Protein AF-A0A1A8KQZ9-F1 (afdb_monomer_lite)

Secondary structure (DSSP, 8-state):
---TTHHHHHHHHHHHHHHHHH--SS---SPPPEEEEEESSSEEEEESS-EEE---SSSEEEEE-TT-----TTS-EEEEEEEEE-SSEEEEEESS--TT-EEEEEE--B---SSSS--EEE--------PPPPP---PPPP---

Radius of gyration: 19.37 Å; chains: 1; bounding box: 31×58×56 Å

Structure (mmCIF, N/CA/C/O backbone):
data_AF-A0A1A8KQZ9-F1
#
_entry.id   AF-A0A1A8KQZ9-F1
#
loop_
_atom_site.group_PDB
_atom_site.id
_atom_site.type_symbol
_atom_site.label_atom_id
_atom_site.label_alt_id
_atom_site.label_comp_id
_atom_site.label_asym_id
_atom_site.label_entity_id
_atom_site.label_seq_id
_atom_site.pdbx_PDB_ins_code
_atom_site.Cartn_x
_atom_site.Cartn_y
_atom_site.Cartn_z
_atom_site.occupancy
_atom_site.B_iso_or_equiv
_atom_site.auth_seq_id
_atom_site.auth_comp_id
_atom_site.auth_asym_id
_atom_site.auth_atom_id
_atom_site.pdbx_PDB_model_num
ATOM 1 N N . ILE A 1 1 ? 13.231 -23.653 14.986 1.00 51.03 1 ILE A N 1
ATOM 2 C CA . ILE A 1 1 ? 13.164 -22.212 14.635 1.00 51.03 1 ILE A CA 1
ATOM 3 C C . ILE A 1 1 ? 12.020 -21.588 15.429 1.00 51.03 1 ILE A C 1
ATOM 5 O O . ILE A 1 1 ? 10.9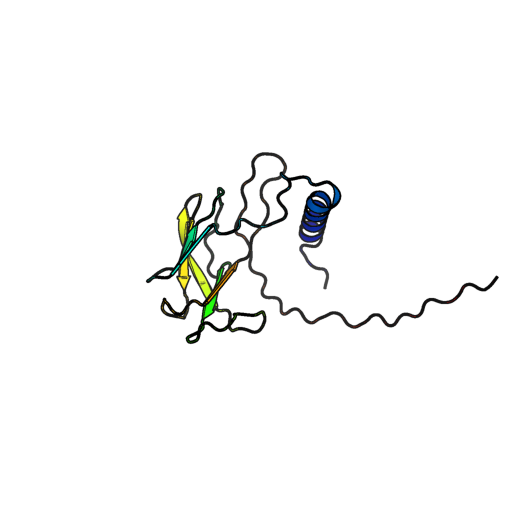02 -22.082 15.349 1.00 51.03 1 ILE A O 1
ATOM 9 N N . HIS A 1 2 ? 12.290 -20.590 16.272 1.00 50.38 2 HIS A N 1
ATOM 10 C CA . HIS A 1 2 ? 11.239 -19.802 16.921 1.00 50.38 2 HIS A CA 1
ATOM 11 C C . HIS A 1 2 ? 10.960 -18.573 16.051 1.00 50.38 2 HIS A C 1
ATOM 13 O O . HIS A 1 2 ? 11.913 -17.847 15.772 1.00 50.38 2 HIS A O 1
ATOM 19 N N . PRO A 1 3 ? 9.706 -18.325 15.629 1.00 64.12 3 PRO A N 1
ATOM 20 C CA . PRO A 1 3 ? 9.372 -17.093 14.928 1.00 64.12 3 PRO A CA 1
ATOM 21 C C . PRO A 1 3 ? 9.782 -15.893 15.780 1.00 64.12 3 PRO A C 1
ATOM 23 O O . PRO A 1 3 ? 9.440 -15.827 16.964 1.00 64.12 3 PRO A O 1
ATOM 26 N N . ARG A 1 4 ? 10.546 -14.975 15.189 1.00 67.88 4 ARG A N 1
ATOM 27 C CA . ARG A 1 4 ? 11.054 -13.769 15.856 1.00 67.88 4 ARG A CA 1
ATOM 28 C C . ARG A 1 4 ? 9.914 -12.887 16.376 1.00 67.88 4 ARG A C 1
ATOM 30 O O . ARG A 1 4 ? 10.049 -12.259 17.419 1.00 67.88 4 ARG A O 1
ATOM 37 N N . ASP A 1 5 ? 8.766 -12.966 15.707 1.00 71.19 5 ASP A N 1
ATOM 38 C CA . ASP A 1 5 ? 7.642 -12.042 15.854 1.00 71.19 5 ASP A CA 1
ATOM 39 C C . ASP A 1 5 ? 6.418 -12.687 16.533 1.00 71.19 5 ASP A C 1
ATOM 41 O O . ASP A 1 5 ? 5.280 -12.286 16.302 1.00 71.19 5 ASP A O 1
ATOM 45 N N . LYS A 1 6 ? 6.622 -13.707 17.389 1.00 80.06 6 LYS A N 1
ATOM 46 C CA . LYS A 1 6 ? 5.521 -14.384 18.117 1.00 80.06 6 LYS A CA 1
ATOM 47 C C . LYS A 1 6 ? 4.616 -13.408 18.875 1.00 80.06 6 LYS A C 1
ATOM 49 O O . LYS A 1 6 ? 3.412 -13.631 18.924 1.00 80.06 6 LYS A O 1
ATOM 54 N N . GLN A 1 7 ? 5.197 -12.366 19.473 1.00 82.12 7 GLN A N 1
ATOM 55 C CA . GLN A 1 7 ? 4.444 -11.356 20.221 1.00 82.12 7 GLN A CA 1
ATOM 56 C C . GLN A 1 7 ? 3.581 -10.501 19.290 1.00 82.12 7 GLN A C 1
ATOM 58 O O . GLN A 1 7 ? 2.395 -10.335 19.554 1.00 82.12 7 GLN A O 1
ATOM 63 N N . ASP A 1 8 ? 4.136 -10.052 18.162 1.00 76.44 8 ASP A N 1
ATOM 64 C CA . ASP A 1 8 ? 3.412 -9.244 17.173 1.00 76.44 8 ASP A CA 1
ATOM 65 C C . ASP A 1 8 ? 2.244 -10.044 16.560 1.00 76.44 8 ASP A C 1
ATOM 67 O O . ASP A 1 8 ? 1.133 -9.530 16.421 1.00 76.44 8 ASP A O 1
ATOM 71 N N . VAL A 1 9 ? 2.452 -11.337 16.273 1.00 82.44 9 VAL A N 1
ATOM 72 C CA . VAL A 1 9 ? 1.385 -12.235 15.796 1.00 82.44 9 VAL A CA 1
ATOM 73 C C . VAL A 1 9 ? 0.313 -12.448 16.867 1.00 82.44 9 VAL A C 1
ATOM 75 O O . VAL A 1 9 ? -0.874 -12.311 16.575 1.00 82.44 9 VAL A O 1
ATOM 78 N N . ALA A 1 10 ? 0.704 -12.762 18.106 1.00 86.56 10 ALA A N 1
ATOM 79 C CA . ALA A 1 10 ? -0.241 -12.991 19.200 1.00 86.56 10 ALA A CA 1
ATOM 80 C C . ALA A 1 10 ? -1.082 -11.742 19.501 1.00 86.56 10 ALA A C 1
ATOM 82 O O . ALA A 1 10 ? -2.296 -11.845 19.676 1.00 86.56 10 ALA A O 1
ATOM 83 N N . HIS A 1 11 ? -0.454 -10.565 19.498 1.00 85.06 11 HIS A N 1
ATOM 84 C CA . HIS A 1 11 ? -1.130 -9.290 19.695 1.00 85.06 11 HIS A CA 1
ATOM 85 C C . HIS A 1 11 ? -2.182 -9.045 18.607 1.00 85.06 11 HIS A C 1
ATOM 87 O O . HIS A 1 11 ? -3.349 -8.822 18.918 1.00 85.06 11 HIS A O 1
ATOM 93 N N . ARG A 1 12 ? -1.819 -9.191 17.327 1.00 83.12 12 ARG A N 1
ATOM 94 C CA . ARG A 1 12 ? -2.762 -9.001 16.212 1.00 83.12 12 ARG A CA 1
ATOM 95 C C . ARG A 1 12 ? -3.916 -10.004 16.231 1.00 83.12 12 ARG A C 1
ATOM 97 O O . ARG A 1 12 ? -5.052 -9.631 15.944 1.00 83.12 12 ARG A O 1
ATOM 104 N N . LEU A 1 13 ? 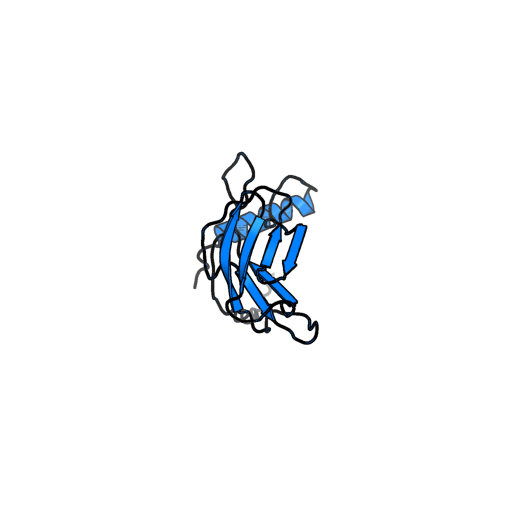-3.650 -11.253 16.614 1.00 87.50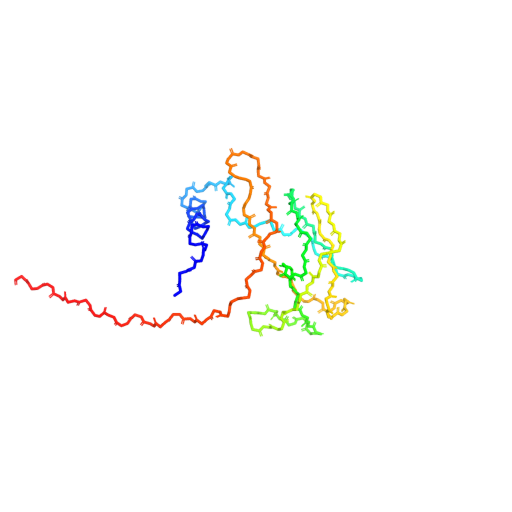 13 LEU A N 1
ATOM 105 C CA . LEU A 1 13 ? -4.694 -12.265 16.794 1.00 87.50 13 LEU A CA 1
ATOM 106 C C . LEU A 1 13 ? -5.658 -11.894 17.927 1.00 87.50 13 LEU A C 1
ATOM 108 O O . LEU A 1 13 ? -6.868 -12.018 17.753 1.00 87.50 13 LEU A O 1
ATOM 112 N N . MET A 1 14 ? -5.147 -11.400 19.057 1.00 90.38 14 MET A N 1
ATOM 113 C CA . MET A 1 14 ? -5.975 -10.917 20.166 1.00 90.38 14 MET A CA 1
ATOM 114 C C . MET A 1 14 ? -6.863 -9.743 19.734 1.00 90.38 14 MET A C 1
ATOM 116 O O . MET A 1 14 ? -8.058 -9.739 20.028 1.00 90.38 14 MET A O 1
ATOM 120 N N . LEU A 1 15 ? -6.296 -8.755 19.037 1.00 87.75 15 LEU A N 1
ATOM 121 C CA . LEU A 1 15 ? -7.035 -7.588 18.558 1.00 87.75 15 LEU A CA 1
ATOM 122 C C . LEU A 1 15 ? -8.148 -7.982 17.574 1.00 87.75 15 LEU A C 1
ATOM 124 O O . LEU A 1 15 ? -9.288 -7.547 17.733 1.00 87.75 15 LEU A O 1
ATOM 128 N N . GLY A 1 16 ? -7.856 -8.875 16.623 1.00 86.88 16 GLY A N 1
ATOM 129 C CA . GLY A 1 16 ? -8.865 -9.413 15.706 1.00 86.88 16 GLY A CA 1
ATOM 130 C C . GLY A 1 16 ? -9.953 -10.216 16.425 1.00 86.88 16 GLY A C 1
ATOM 131 O O . GLY A 1 16 ? -11.137 -10.054 16.133 1.00 86.88 16 GLY A O 1
ATOM 132 N N . ALA A 1 17 ? -9.582 -11.028 17.420 1.00 89.94 17 ALA A N 1
ATOM 133 C CA . ALA A 1 17 ? -10.546 -11.773 18.226 1.00 89.94 17 ALA A CA 1
ATOM 134 C C . ALA A 1 17 ? -11.504 -10.842 18.985 1.00 89.94 17 ALA A C 1
ATOM 136 O O . ALA A 1 17 ? -12.698 -11.124 19.043 1.00 89.94 17 ALA A O 1
ATOM 137 N N . ARG A 1 18 ? -11.015 -9.713 19.516 1.00 89.62 18 ARG A N 1
ATOM 138 C CA . ARG A 1 18 ? -11.860 -8.703 20.175 1.00 89.62 18 ARG A CA 1
ATOM 139 C C . ARG A 1 18 ? -12.833 -8.038 19.210 1.00 89.62 18 ARG A C 1
ATOM 141 O O . ARG A 1 18 ? -14.015 -7.934 19.531 1.00 89.62 18 ARG A O 1
ATOM 148 N N . ALA A 1 19 ? -12.360 -7.651 18.026 1.00 88.06 19 ALA A N 1
ATOM 149 C CA . ALA A 1 19 ? -13.213 -7.062 16.997 1.00 88.06 19 ALA A CA 1
ATOM 150 C C . ALA A 1 19 ? -14.359 -8.008 16.592 1.00 88.06 19 ALA A C 1
ATOM 152 O O . ALA A 1 19 ? -15.496 -7.571 16.431 1.00 88.06 19 ALA A O 1
ATOM 153 N N . VAL A 1 20 ? -14.087 -9.317 16.496 1.00 88.50 20 VAL A N 1
ATOM 154 C CA . VAL A 1 20 ? -15.095 -10.331 16.138 1.00 88.50 20 VAL A CA 1
ATOM 155 C C . VAL A 1 20 ? -16.025 -10.673 17.305 1.00 88.50 20 VAL A C 1
ATOM 157 O O . VAL A 1 20 ? -17.240 -10.671 17.134 1.00 88.50 20 VAL A O 1
ATOM 160 N N . ALA A 1 21 ? -15.481 -10.987 18.483 1.00 93.12 21 ALA A N 1
ATOM 161 C CA . ALA A 1 21 ? -16.264 -11.499 19.609 1.00 93.12 21 ALA A CA 1
ATOM 162 C C . ALA A 1 21 ? -17.077 -10.410 20.320 1.00 93.12 21 ALA A C 1
ATOM 164 O O . ALA A 1 21 ? -18.173 -10.684 20.805 1.00 93.12 21 ALA A O 1
ATOM 165 N N . TYR A 1 22 ? -16.545 -9.186 20.381 1.00 90.75 22 TYR A N 1
ATOM 166 C CA . TYR A 1 22 ? -17.144 -8.076 21.127 1.00 90.75 22 TYR A CA 1
ATOM 167 C C . TYR A 1 22 ? -17.620 -6.926 20.234 1.00 90.75 22 TYR A C 1
ATOM 169 O O . TYR A 1 22 ? -18.153 -5.944 20.743 1.00 90.75 22 TYR A O 1
ATOM 177 N N . GLY A 1 23 ? -17.451 -7.025 18.910 1.00 87.38 23 GLY A N 1
ATOM 178 C CA . GLY A 1 23 ? -17.892 -5.988 17.974 1.00 87.38 23 GLY A CA 1
ATOM 179 C C . GLY A 1 23 ? -17.148 -4.659 18.126 1.00 87.38 23 GLY A C 1
ATOM 180 O O . GLY A 1 23 ? -17.665 -3.620 17.711 1.00 87.38 23 GLY A O 1
ATOM 181 N N . GLU A 1 24 ? -15.960 -4.669 18.739 1.00 86.38 24 GLU A N 1
ATOM 182 C CA . GLU A 1 24 ? -15.141 -3.468 18.886 1.00 86.38 24 GLU A CA 1
ATOM 183 C C . GLU A 1 24 ? -14.689 -2.967 17.505 1.00 86.38 24 GLU A C 1
ATOM 185 O O . GLU A 1 24 ? -14.067 -3.707 16.741 1.00 86.38 24 GLU A O 1
ATOM 190 N N . LYS A 1 25 ? -15.005 -1.709 17.174 1.00 79.50 25 LYS A N 1
ATOM 191 C CA . LYS A 1 25 ? -14.729 -1.132 15.846 1.00 79.50 25 LYS A CA 1
ATOM 192 C C . LYS A 1 25 ? -13.406 -0.377 15.755 1.00 79.50 25 LYS A C 1
ATOM 194 O O . LYS A 1 25 ? -12.838 -0.288 14.673 1.00 79.50 25 LYS A O 1
ATOM 199 N N . ASP A 1 26 ? -12.895 0.099 16.886 1.00 74.50 26 ASP A N 1
ATOM 200 C CA . ASP A 1 26 ? -11.713 0.966 16.953 1.00 74.50 26 ASP A CA 1
ATOM 201 C C . ASP A 1 26 ? -10.437 0.194 17.322 1.00 74.50 26 ASP A C 1
ATOM 203 O O . ASP A 1 26 ? -9.504 0.737 17.914 1.00 74.50 26 ASP A O 1
ATOM 207 N N . VAL A 1 27 ? -10.397 -1.101 16.993 1.00 73.31 27 VAL A N 1
ATOM 208 C CA . VAL A 1 27 ? -9.245 -1.966 17.247 1.00 73.31 27 VAL A CA 1
ATOM 209 C C . VAL A 1 27 ? -8.549 -2.265 15.920 1.00 73.31 27 VAL A C 1
ATOM 211 O O . VAL A 1 27 ? -9.012 -3.128 15.174 1.00 73.31 27 VAL A O 1
ATOM 214 N N . PRO A 1 28 ? -7.443 -1.582 15.586 1.00 71.81 28 PRO A N 1
ATOM 215 C CA . PRO A 1 28 ? -6.716 -1.865 14.358 1.00 71.81 28 PRO A CA 1
ATOM 216 C C . PRO A 1 28 ? -6.003 -3.217 14.486 1.00 71.81 28 PRO A C 1
ATOM 218 O O . PRO A 1 28 ? -5.091 -3.381 15.288 1.00 71.81 28 PRO A O 1
ATOM 221 N N . PHE A 1 29 ? -6.437 -4.207 13.708 1.00 76.25 29 PHE A N 1
ATOM 222 C CA . PHE A 1 29 ? -5.759 -5.509 13.571 1.00 76.25 29 PHE A CA 1
ATOM 223 C C . PHE A 1 29 ? -5.394 -5.834 12.113 1.00 76.25 29 PHE A C 1
ATOM 225 O O . PHE A 1 29 ? -4.664 -6.796 11.833 1.00 76.25 29 PHE A O 1
ATOM 232 N N . LEU A 1 30 ? -5.912 -5.024 11.186 1.00 75.88 30 LEU A N 1
ATOM 233 C CA . LEU A 1 30 ? -5.621 -5.051 9.762 1.00 75.88 30 LEU A CA 1
ATOM 234 C C . LEU A 1 30 ? -4.691 -3.896 9.407 1.00 75.88 30 LEU A C 1
ATOM 236 O O . LEU A 1 30 ? -4.689 -2.851 10.054 1.00 75.88 30 LEU A O 1
ATOM 240 N N . GLY A 1 31 ? -3.916 -4.113 8.351 1.00 75.44 31 GLY A N 1
ATOM 241 C CA . GLY A 1 31 ? -2.994 -3.120 7.832 1.00 75.44 31 GLY A CA 1
ATOM 242 C C . GLY A 1 31 ? -3.735 -1.960 7.194 1.00 75.44 31 GLY A C 1
ATOM 243 O O . GLY A 1 31 ? -4.946 -2.058 6.976 1.00 75.44 31 GLY A O 1
ATOM 244 N N . PRO A 1 32 ? -3.016 -0.896 6.806 1.00 81.88 32 PRO A N 1
ATOM 245 C CA . PRO A 1 32 ? -3.637 0.167 6.044 1.00 81.88 32 PRO A CA 1
ATOM 246 C C . PRO A 1 32 ? -4.120 -0.446 4.733 1.00 81.88 32 PRO A C 1
ATOM 248 O O . PRO A 1 32 ? -3.319 -1.031 4.000 1.00 81.88 32 PRO A O 1
ATOM 251 N N . PHE A 1 33 ? -5.423 -0.389 4.472 1.00 85.00 33 PHE A N 1
ATOM 252 C CA . PHE A 1 33 ? -6.004 -0.978 3.272 1.00 85.00 33 PHE A CA 1
ATOM 253 C C . PHE A 1 33 ? -6.007 0.068 2.149 1.00 85.00 33 PHE A C 1
ATOM 255 O O . PHE A 1 33 ? -6.384 1.214 2.404 1.00 85.00 33 PHE A O 1
ATOM 262 N N . PRO A 1 34 ? -5.571 -0.258 0.921 1.00 91.00 34 PRO A N 1
ATOM 263 C CA . PRO A 1 34 ? -5.531 0.725 -0.150 1.00 91.00 34 PRO A CA 1
ATOM 264 C C . PRO A 1 34 ? -6.947 1.085 -0.596 1.00 91.00 34 PRO A C 1
ATOM 266 O O . PRO A 1 34 ? -7.779 0.207 -0.816 1.00 91.00 34 PRO A O 1
ATOM 269 N N . THR A 1 35 ? -7.206 2.371 -0.797 1.00 92.88 35 THR A N 1
ATOM 270 C CA . THR A 1 35 ? -8.454 2.862 -1.395 1.00 92.88 35 THR A CA 1
ATOM 271 C C . THR A 1 35 ? -8.380 2.939 -2.911 1.00 92.88 35 THR A C 1
ATOM 273 O O . THR A 1 35 ? -9.402 2.836 -3.587 1.00 92.88 35 THR A O 1
ATOM 276 N N . GLN A 1 36 ? -7.178 3.118 -3.462 1.00 93.56 36 GLN A N 1
ATOM 277 C CA . GLN A 1 36 ? -6.963 3.207 -4.899 1.00 93.56 36 GLN A CA 1
ATOM 278 C C . GLN A 1 36 ? -5.580 2.683 -5.277 1.00 93.56 36 GLN A C 1
ATOM 280 O O . GLN A 1 36 ? -4.593 2.957 -4.593 1.00 93.56 36 GLN A O 1
ATOM 285 N N . ILE A 1 37 ? -5.520 1.963 -6.398 1.00 91.56 37 ILE A N 1
ATOM 286 C CA . ILE A 1 37 ? -4.277 1.531 -7.036 1.00 91.56 37 ILE A CA 1
ATOM 287 C C . ILE A 1 37 ? -4.356 1.931 -8.510 1.00 91.56 37 ILE A C 1
ATOM 289 O O . ILE A 1 37 ? -5.255 1.485 -9.221 1.00 91.56 37 ILE A O 1
ATOM 293 N N . LEU A 1 38 ? -3.437 2.784 -8.962 1.00 91.25 38 LEU A N 1
ATOM 294 C CA . LEU A 1 38 ? -3.319 3.205 -10.361 1.00 91.25 38 LEU A CA 1
ATOM 295 C C . LEU A 1 38 ? -1.988 2.720 -10.923 1.00 91.25 38 LEU A C 1
ATOM 297 O O . LEU A 1 38 ? -0.950 2.926 -10.300 1.00 91.25 38 LEU A O 1
ATOM 301 N N . SER A 1 39 ? -2.015 2.110 -12.105 1.00 87.56 39 SER A N 1
ATOM 302 C CA . SER A 1 39 ? -0.825 1.591 -12.779 1.00 87.56 39 SER A CA 1
ATOM 303 C C . SER A 1 39 ? -0.665 2.287 -14.132 1.00 87.56 39 SER A C 1
ATOM 305 O O . SER A 1 39 ? -1.426 2.032 -15.061 1.00 87.56 39 SER A O 1
ATOM 307 N N . SER A 1 40 ? 0.303 3.197 -14.208 1.00 84.25 40 SER A N 1
ATOM 308 C CA . SER A 1 40 ? 0.783 3.882 -15.426 1.00 84.25 40 SER A CA 1
ATOM 309 C C . SER A 1 40 ? 2.298 3.669 -15.493 1.00 84.25 40 SER A C 1
ATOM 311 O O . SER A 1 40 ? 2.732 2.633 -15.043 1.00 84.25 40 SER A O 1
ATOM 313 N N . ASP A 1 41 ? 3.152 4.608 -15.894 1.00 86.25 41 ASP A N 1
ATOM 314 C CA . ASP A 1 41 ? 4.618 4.419 -15.795 1.00 86.25 41 ASP A CA 1
ATOM 315 C C . ASP A 1 41 ? 5.114 4.092 -14.368 1.00 86.25 41 ASP A C 1
ATOM 317 O O . ASP A 1 41 ? 6.167 3.481 -14.167 1.00 86.25 41 ASP A O 1
ATOM 321 N N . PHE A 1 42 ? 4.327 4.488 -13.366 1.00 91.81 42 PHE A N 1
ATOM 322 C CA . PHE A 1 42 ? 4.500 4.143 -11.961 1.00 91.81 42 PHE A CA 1
ATOM 323 C C . PHE A 1 42 ? 3.213 3.555 -11.391 1.00 91.81 42 PHE A C 1
ATOM 325 O O . PHE A 1 42 ? 2.116 3.766 -11.922 1.00 91.81 42 PHE A O 1
ATOM 332 N N . ILE A 1 43 ? 3.355 2.868 -10.260 1.00 92.94 43 ILE A N 1
ATOM 333 C CA . ILE A 1 43 ? 2.223 2.378 -9.480 1.00 92.94 43 ILE A CA 1
ATOM 334 C C . ILE A 1 43 ? 1.976 3.360 -8.341 1.00 92.94 43 ILE A C 1
ATOM 336 O O . ILE A 1 43 ? 2.865 3.606 -7.525 1.00 92.94 43 ILE A O 1
ATOM 340 N N . PHE A 1 44 ? 0.770 3.909 -8.281 1.00 94.56 44 PHE A N 1
ATOM 341 C CA . PHE A 1 44 ? 0.327 4.806 -7.222 1.00 94.56 44 PHE A CA 1
ATOM 342 C C . PHE A 1 44 ? -0.659 4.079 -6.327 1.00 94.56 44 PHE A C 1
ATOM 344 O O . PHE A 1 44 ? -1.661 3.550 -6.807 1.00 94.56 44 PHE A O 1
ATOM 351 N N . VAL A 1 45 ? -0.372 4.068 -5.031 1.00 94.50 45 VAL A N 1
ATOM 352 C CA . VAL A 1 45 ? -1.203 3.435 -4.010 1.00 94.50 45 VAL A CA 1
ATOM 353 C C . VAL A 1 45 ? -1.677 4.516 -3.054 1.00 94.50 45 VAL A C 1
ATOM 355 O O . VAL A 1 45 ? -0.846 5.189 -2.447 1.00 94.50 45 VAL A O 1
ATOM 358 N N . SER A 1 46 ? -2.990 4.675 -2.921 1.00 95.06 46 SER A N 1
ATOM 359 C CA . SER A 1 46 ? -3.623 5.642 -2.019 1.00 95.06 46 SER A CA 1
ATOM 360 C C . SER A 1 46 ? -4.286 4.926 -0.848 1.00 95.06 46 SER A C 1
ATOM 362 O O . SER A 1 46 ? -4.816 3.828 -1.010 1.00 95.06 46 SER A O 1
ATOM 364 N N . TYR A 1 47 ? -4.285 5.570 0.314 1.00 90.88 47 TYR A N 1
ATOM 365 C CA . TYR A 1 47 ? -4.860 5.073 1.560 1.00 90.88 47 TYR A CA 1
ATOM 366 C C . TYR A 1 47 ? -5.851 6.099 2.124 1.00 90.88 47 TYR A C 1
ATOM 368 O O . TYR A 1 47 ? -5.699 7.303 1.915 1.00 90.88 47 TYR A O 1
ATOM 376 N N . ASP A 1 48 ? -6.870 5.625 2.838 1.00 85.31 48 ASP A N 1
ATOM 377 C CA . ASP A 1 48 ? -7.845 6.457 3.566 1.00 85.31 48 ASP A CA 1
ATOM 378 C C . ASP A 1 48 ? -7.305 7.020 4.883 1.00 85.31 48 ASP A C 1
ATOM 380 O O . ASP A 1 48 ? -7.903 7.915 5.478 1.00 85.31 48 ASP A O 1
ATOM 384 N N . GLN A 1 49 ? -6.171 6.498 5.335 1.00 82.38 49 GLN A N 1
ATOM 385 C CA . GLN A 1 49 ? -5.573 6.817 6.616 1.00 82.38 49 GLN A CA 1
ATOM 386 C C . GLN A 1 49 ? -4.121 7.271 6.463 1.00 82.38 49 GLN A C 1
ATOM 388 O O . GLN A 1 49 ? -3.446 6.896 5.496 1.00 82.38 49 GLN A O 1
ATOM 393 N N . PRO A 1 50 ? -3.611 8.060 7.423 1.00 85.25 50 PRO A N 1
ATOM 394 C CA . PRO A 1 50 ? -2.213 8.434 7.441 1.00 85.25 50 PRO A CA 1
ATOM 395 C C . PRO A 1 50 ? -1.286 7.213 7.522 1.00 85.25 50 PRO A C 1
ATOM 397 O O . PRO A 1 50 ? -1.420 6.372 8.410 1.00 85.25 50 PRO A O 1
ATOM 400 N N . ILE A 1 51 ? -0.306 7.162 6.627 1.00 86.00 51 ILE A N 1
ATOM 401 C CA . ILE A 1 51 ? 0.747 6.152 6.586 1.00 86.00 51 ILE A CA 1
ATOM 402 C C . ILE A 1 51 ? 2.096 6.765 6.942 1.00 86.00 51 ILE A C 1
ATOM 404 O O . ILE A 1 51 ? 2.376 7.938 6.672 1.00 86.00 51 ILE A O 1
ATOM 408 N N . ILE A 1 52 ? 2.965 5.932 7.505 1.00 85.69 52 ILE A N 1
ATOM 409 C CA . ILE A 1 52 ? 4.391 6.222 7.617 1.00 85.69 52 ILE A CA 1
ATOM 410 C C . ILE A 1 52 ? 5.141 5.183 6.793 1.00 85.69 52 ILE A C 1
ATOM 412 O O . ILE A 1 52 ? 4.902 3.978 6.894 1.00 85.69 52 ILE A O 1
ATOM 416 N N . VAL A 1 53 ? 6.037 5.666 5.944 1.00 85.12 53 VAL A N 1
ATOM 417 C CA . VAL A 1 53 ? 6.749 4.850 4.967 1.00 85.12 53 VAL A CA 1
ATOM 418 C C . VAL A 1 53 ? 8.232 4.994 5.223 1.00 85.12 53 VAL A C 1
ATOM 420 O O . VAL A 1 53 ? 8.739 6.113 5.322 1.00 85.12 53 VAL A O 1
ATOM 423 N N . LEU A 1 54 ? 8.932 3.865 5.288 1.00 83.94 54 LEU A N 1
ATOM 424 C CA . LEU A 1 54 ? 10.380 3.867 5.155 1.00 83.94 54 LEU A CA 1
ATOM 425 C C . LEU A 1 54 ? 10.758 3.460 3.733 1.00 83.94 54 LEU A C 1
ATOM 427 O O . LEU A 1 54 ? 10.224 2.467 3.226 1.00 83.94 54 LEU A O 1
ATOM 431 N N . PRO A 1 55 ? 11.675 4.199 3.085 1.00 85.75 55 PRO A N 1
ATOM 432 C CA . PRO A 1 55 ? 12.132 3.849 1.752 1.00 85.75 55 PRO A CA 1
ATOM 433 C C . PRO A 1 55 ? 12.680 2.420 1.736 1.00 85.75 55 PRO A C 1
ATOM 435 O O . PRO A 1 55 ? 13.537 2.044 2.535 1.00 85.75 55 PRO A O 1
ATOM 438 N N . SER A 1 56 ? 12.160 1.612 0.816 1.00 87.38 56 SER A N 1
ATOM 439 C CA . SER A 1 56 ? 12.509 0.203 0.679 1.00 87.38 56 SER A CA 1
ATOM 440 C C . SER A 1 56 ? 12.325 -0.267 -0.756 1.00 87.38 56 SER A C 1
ATOM 442 O O . SER A 1 56 ? 11.479 0.236 -1.496 1.00 87.38 56 SER A O 1
ATOM 444 N N . LYS A 1 57 ? 13.122 -1.268 -1.133 1.00 89.19 57 LYS A N 1
ATOM 445 C CA . LYS A 1 57 ? 13.036 -1.942 -2.432 1.00 89.19 57 LYS A CA 1
ATOM 446 C C . LYS A 1 57 ? 12.212 -3.231 -2.391 1.00 89.19 57 LYS A C 1
ATOM 448 O O . LYS A 1 57 ? 11.825 -3.709 -3.446 1.00 89.19 57 LYS A O 1
ATOM 453 N N . ASN A 1 58 ? 11.944 -3.766 -1.195 1.00 86.12 58 ASN A N 1
ATOM 454 C CA . ASN A 1 58 ? 11.469 -5.145 -1.010 1.00 86.12 58 ASN A CA 1
ATOM 455 C C . ASN A 1 58 ? 10.182 -5.248 -0.173 1.00 86.12 58 ASN A C 1
ATOM 457 O O . ASN A 1 58 ? 9.778 -6.347 0.186 1.00 86.12 58 ASN A O 1
ATOM 461 N N . ILE A 1 59 ? 9.582 -4.121 0.228 1.00 89.31 59 ILE A N 1
ATOM 462 C CA . ILE A 1 59 ? 8.335 -4.141 1.016 1.00 89.31 59 ILE A CA 1
ATOM 463 C C . ILE A 1 59 ? 7.126 -4.365 0.117 1.00 89.31 59 ILE A C 1
ATOM 465 O O . ILE A 1 59 ? 6.196 -5.042 0.537 1.00 89.31 59 ILE A O 1
ATOM 469 N N . PHE A 1 60 ? 7.144 -3.794 -1.085 1.00 92.38 60 PHE A N 1
ATOM 470 C CA . PHE A 1 60 ? 6.097 -3.978 -2.074 1.00 92.38 60 PHE A CA 1
ATOM 471 C C . PHE A 1 60 ? 6.543 -4.999 -3.107 1.00 92.38 60 PHE A C 1
ATOM 473 O O . PHE A 1 60 ? 7.674 -4.957 -3.595 1.00 92.38 60 PHE A O 1
ATOM 480 N N . GLU A 1 61 ? 5.623 -5.882 -3.464 1.00 92.38 61 GLU A N 1
ATOM 481 C CA . GLU A 1 61 ? 5.790 -6.846 -4.536 1.00 92.38 61 GLU A CA 1
ATOM 482 C C . GLU A 1 61 ? 4.564 -6.809 -5.438 1.00 92.38 61 GLU A C 1
ATOM 484 O O . GLU A 1 61 ? 3.430 -6.632 -4.984 1.00 92.38 61 GLU A O 1
ATOM 489 N N . ILE A 1 62 ? 4.802 -6.997 -6.725 1.00 91.56 62 ILE A N 1
ATOM 490 C CA . ILE A 1 62 ? 3.766 -7.064 -7.743 1.00 91.56 62 ILE A CA 1
ATOM 491 C C . ILE A 1 62 ? 3.795 -8.420 -8.421 1.00 91.56 62 ILE A C 1
ATOM 493 O O . ILE A 1 62 ? 4.831 -9.079 -8.486 1.00 91.56 62 ILE A O 1
ATOM 497 N N . CYS A 1 63 ? 2.646 -8.820 -8.935 1.00 89.56 63 CYS A N 1
ATOM 498 C CA . CYS A 1 63 ? 2.524 -9.975 -9.799 1.00 89.56 63 CYS A CA 1
ATOM 499 C C . CYS A 1 63 ? 2.055 -9.508 -11.172 1.00 89.56 63 CYS A C 1
ATOM 501 O O . CYS A 1 63 ? 1.118 -8.711 -11.287 1.00 89.56 63 CYS A O 1
ATOM 503 N N . CYS A 1 64 ? 2.740 -10.004 -12.196 1.00 85.81 64 CYS A N 1
ATOM 504 C CA . CYS A 1 64 ? 2.505 -9.633 -13.580 1.00 85.81 64 CYS A CA 1
ATOM 505 C C . CYS A 1 64 ? 1.734 -10.708 -14.306 1.00 85.81 64 CYS A C 1
ATOM 507 O O . CYS A 1 64 ? 2.004 -11.898 -14.136 1.00 85.81 64 CYS A O 1
ATOM 509 N N . SER A 1 65 ? 0.754 -10.287 -15.094 1.00 75.62 65 SER A N 1
ATOM 510 C CA . SER A 1 65 ? -0.001 -11.208 -15.922 1.00 75.62 65 SER A CA 1
ATOM 511 C C . SER A 1 65 ? -0.529 -10.507 -17.158 1.00 75.62 65 SER A C 1
ATOM 513 O O . SER A 1 65 ? -1.389 -9.633 -17.070 1.00 75.62 65 SER A O 1
ATOM 515 N N . ASP A 1 66 ? -0.098 -11.014 -18.306 1.00 64.81 66 ASP A N 1
ATOM 516 C CA . ASP A 1 66 ? -0.568 -10.600 -19.628 1.00 64.81 66 ASP A CA 1
ATOM 517 C C . ASP A 1 66 ? -2.056 -10.956 -19.846 1.00 64.81 66 ASP A C 1
ATOM 519 O O . ASP A 1 66 ? -2.712 -10.450 -20.755 1.00 64.81 66 ASP A O 1
ATOM 523 N N . THR A 1 67 ? -2.623 -11.836 -19.008 1.00 59.62 67 THR A N 1
ATOM 524 C CA . THR A 1 67 ? -3.959 -12.417 -19.195 1.00 59.62 67 THR A CA 1
ATOM 525 C C . THR A 1 67 ? -4.849 -12.319 -17.959 1.00 59.62 67 THR A C 1
ATOM 527 O O . THR A 1 67 ? -5.496 -13.305 -17.637 1.00 59.62 67 THR A O 1
ATOM 530 N N . LYS A 1 68 ? -4.898 -11.193 -17.225 1.00 56.88 68 LYS A N 1
ATOM 531 C CA . LYS A 1 68 ? -5.768 -11.023 -16.025 1.00 56.88 68 LYS A CA 1
ATOM 532 C C . LYS A 1 68 ? -5.822 -12.273 -15.114 1.00 56.88 68 LYS A C 1
ATOM 534 O O . LYS A 1 68 ? -6.864 -12.572 -14.525 1.00 56.88 68 LYS A O 1
ATOM 539 N N . ALA A 1 69 ? -4.749 -13.064 -15.055 1.00 62.28 69 ALA A N 1
ATOM 540 C CA . ALA A 1 69 ? -4.774 -14.312 -14.319 1.00 62.28 69 ALA A CA 1
ATOM 541 C C . ALA A 1 69 ? -4.755 -13.955 -12.838 1.00 62.28 69 ALA A C 1
ATOM 543 O O . ALA A 1 69 ? -4.111 -12.988 -12.424 1.00 62.28 69 ALA A O 1
ATOM 544 N N . THR A 1 70 ? -5.485 -14.716 -12.030 1.00 72.88 70 THR A N 1
ATOM 545 C CA . THR A 1 70 ? -5.531 -14.464 -10.595 1.00 72.88 70 THR A CA 1
ATOM 546 C C . THR A 1 70 ? -4.159 -14.757 -9.998 1.00 72.88 70 THR A C 1
ATOM 548 O O . THR A 1 70 ? -3.731 -15.908 -9.934 1.00 72.88 70 THR A O 1
ATOM 551 N N . CYS A 1 71 ? -3.460 -13.707 -9.570 1.00 85.69 71 CYS A N 1
ATOM 552 C CA . CYS A 1 71 ? -2.213 -13.843 -8.835 1.00 85.69 71 CYS A CA 1
ATOM 553 C C . CYS A 1 71 ? -2.475 -14.551 -7.503 1.00 85.69 71 CYS A C 1
ATOM 555 O O . CYS A 1 71 ? -3.274 -14.094 -6.686 1.00 85.69 71 CYS A O 1
ATOM 557 N N . GLY A 1 72 ? -1.802 -15.679 -7.300 1.00 84.88 72 GLY A N 1
ATOM 558 C CA . GLY A 1 72 ? -1.899 -16.506 -6.107 1.00 84.88 72 GLY A CA 1
ATOM 559 C C . GLY A 1 72 ? -0.576 -16.589 -5.339 1.00 84.88 72 GLY A C 1
ATOM 560 O O . GLY A 1 72 ? 0.411 -15.937 -5.694 1.00 84.88 72 GLY A O 1
ATOM 561 N N . PRO A 1 73 ? -0.520 -17.422 -4.286 1.00 82.62 73 PRO A N 1
ATOM 562 C CA . PRO A 1 73 ? 0.686 -17.601 -3.477 1.00 82.62 73 PRO A CA 1
ATOM 563 C C . PRO A 1 73 ? 1.896 -18.119 -4.269 1.00 82.62 73 PRO A C 1
ATOM 565 O O . PRO A 1 73 ? 3.025 -17.767 -3.947 1.00 82.62 73 PRO A O 1
ATOM 568 N N . SER A 1 74 ? 1.657 -18.926 -5.307 1.00 83.38 74 SER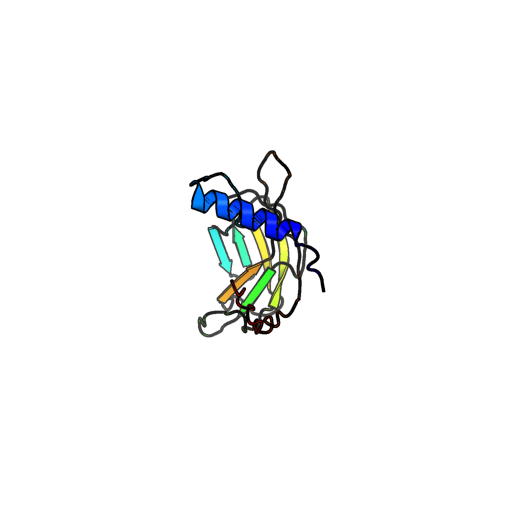 A N 1
ATOM 569 C CA . SER A 1 74 ? 2.679 -19.529 -6.173 1.00 83.38 74 SER A CA 1
ATOM 570 C C . SER A 1 74 ? 3.006 -18.711 -7.428 1.00 83.38 74 SER A C 1
ATOM 572 O O . SER A 1 74 ? 3.802 -19.157 -8.252 1.00 83.38 74 SER A O 1
ATOM 574 N N . SER A 1 75 ? 2.386 -17.541 -7.610 1.00 85.81 75 SER A N 1
ATOM 575 C CA . SER A 1 75 ? 2.691 -16.662 -8.741 1.00 85.81 75 SER A CA 1
ATOM 576 C C . SER A 1 75 ? 4.094 -16.068 -8.625 1.00 85.81 75 SER A C 1
ATOM 578 O O . SER A 1 75 ? 4.675 -16.005 -7.541 1.00 85.81 75 SER A O 1
ATOM 580 N N . SER A 1 76 ? 4.635 -15.599 -9.750 1.00 85.75 76 SER A N 1
ATOM 581 C CA . SER A 1 76 ? 5.890 -14.852 -9.747 1.00 85.75 76 SER A CA 1
ATOM 582 C C . SER A 1 76 ? 5.647 -13.458 -9.170 1.00 85.75 76 SER A C 1
ATOM 584 O O . SER A 1 76 ? 5.019 -12.613 -9.810 1.00 85.75 76 SER A O 1
ATOM 586 N N . TRP A 1 77 ? 6.105 -13.249 -7.937 1.00 89.62 77 TRP A N 1
ATOM 587 C CA . TRP A 1 77 ? 6.076 -11.958 -7.261 1.00 89.62 77 TRP A CA 1
ATOM 588 C C . TRP A 1 77 ? 7.442 -11.299 -7.391 1.00 89.62 77 TRP A C 1
ATOM 590 O O . TRP A 1 77 ? 8.462 -11.893 -7.044 1.00 89.62 77 TRP A O 1
ATOM 600 N N . VAL A 1 78 ? 7.459 -10.075 -7.905 1.00 91.12 78 VAL A N 1
ATOM 601 C CA . VAL A 1 78 ? 8.680 -9.305 -8.151 1.00 91.12 78 VAL A CA 1
ATOM 602 C C . VAL A 1 78 ? 8.647 -8.000 -7.359 1.00 91.12 78 VAL A C 1
ATOM 604 O O . VAL A 1 78 ? 7.574 -7.424 -7.172 1.00 91.12 78 VAL A O 1
ATOM 607 N N . PRO A 1 79 ? 9.797 -7.499 -6.880 1.00 93.31 79 PRO A N 1
ATOM 608 C CA . PRO A 1 79 ? 9.834 -6.305 -6.045 1.00 93.31 79 PRO A CA 1
ATOM 609 C C . PRO A 1 79 ? 9.391 -5.049 -6.807 1.00 93.31 79 PRO A C 1
ATOM 611 O O . PRO A 1 79 ? 9.683 -4.881 -7.994 1.00 93.31 79 PRO A O 1
ATOM 614 N N . ALA A 1 80 ? 8.741 -4.126 -6.105 1.00 93.44 80 ALA A N 1
ATOM 615 C CA . ALA A 1 80 ? 8.430 -2.782 -6.578 1.00 93.44 80 ALA A CA 1
ATOM 616 C C . ALA A 1 80 ? 9.026 -1.763 -5.598 1.00 93.44 80 ALA A C 1
ATOM 618 O O . ALA A 1 80 ? 8.645 -1.691 -4.430 1.00 93.44 80 ALA A O 1
ATOM 619 N N . ALA A 1 81 ? 10.007 -0.989 -6.059 1.00 94.25 81 ALA A N 1
ATOM 620 C CA . ALA A 1 81 ? 10.752 -0.090 -5.190 1.00 94.25 81 ALA A CA 1
ATOM 621 C C . ALA A 1 81 ? 9.968 1.192 -4.914 1.00 94.25 81 ALA A C 1
ATOM 623 O O . ALA A 1 81 ? 9.420 1.797 -5.833 1.00 94.25 81 ALA A O 1
ATOM 624 N N . ILE A 1 82 ? 9.975 1.646 -3.663 1.00 94.81 82 ILE A N 1
ATOM 625 C CA . ILE A 1 82 ? 9.390 2.932 -3.282 1.00 94.81 82 ILE A CA 1
ATOM 626 C C . ILE A 1 82 ? 10.269 4.053 -3.843 1.00 94.81 82 ILE A C 1
ATOM 628 O O . ILE A 1 82 ? 11.459 4.119 -3.530 1.00 94.81 82 ILE A O 1
ATOM 632 N N . VAL A 1 83 ? 9.685 4.928 -4.663 1.00 95.06 83 VAL A N 1
ATOM 633 C CA . VAL A 1 83 ? 10.393 6.069 -5.275 1.00 95.06 83 VAL A CA 1
ATOM 634 C C . VAL A 1 83 ? 9.978 7.412 -4.689 1.00 95.06 83 VAL A C 1
ATOM 636 O O . VAL A 1 83 ? 10.798 8.323 -4.620 1.00 95.06 83 VAL A O 1
ATOM 639 N N . SER A 1 84 ? 8.732 7.539 -4.239 1.00 95.00 84 SER A N 1
ATOM 640 C CA . SER A 1 84 ? 8.233 8.714 -3.524 1.00 95.00 84 SER A CA 1
ATOM 641 C C . SER A 1 84 ? 7.041 8.313 -2.649 1.00 95.00 84 SER A C 1
ATOM 643 O O . SER A 1 84 ? 6.446 7.251 -2.843 1.00 95.00 84 SER A O 1
ATOM 645 N N . TRP A 1 85 ? 6.717 9.117 -1.640 1.00 95.12 85 TRP A N 1
ATOM 646 C CA . TRP A 1 85 ? 5.550 8.905 -0.785 1.00 95.12 85 TRP A CA 1
ATOM 647 C C . TRP A 1 85 ? 5.133 10.212 -0.113 1.00 95.12 85 TRP A C 1
ATOM 649 O O . TRP A 1 85 ? 5.907 11.167 -0.025 1.00 95.12 85 TRP A O 1
ATOM 659 N N . ASN A 1 86 ? 3.907 10.241 0.395 1.00 92.94 86 ASN A N 1
ATOM 660 C CA . ASN A 1 86 ? 3.418 11.279 1.293 1.00 92.94 86 ASN A CA 1
ATOM 661 C C . ASN A 1 86 ? 2.607 10.639 2.433 1.00 92.94 86 ASN A C 1
ATOM 663 O O . ASN A 1 86 ? 2.702 9.437 2.672 1.00 92.94 86 ASN A O 1
ATOM 667 N N . ARG A 1 87 ? 1.829 11.443 3.168 1.00 90.50 87 ARG A N 1
ATOM 668 C CA . ARG A 1 87 ? 1.070 10.961 4.330 1.00 90.50 87 ARG A CA 1
ATOM 669 C C . ARG A 1 87 ? -0.041 9.976 3.982 1.00 90.50 87 ARG A C 1
ATOM 671 O O . ARG A 1 87 ? -0.507 9.324 4.895 1.00 90.50 87 ARG A O 1
ATOM 678 N N . THR A 1 88 ? -0.486 9.868 2.735 1.00 92.44 88 THR A N 1
ATOM 679 C CA . THR A 1 88 ? -1.630 9.015 2.358 1.00 92.44 88 THR A CA 1
ATOM 680 C C . THR A 1 88 ? -1.397 8.243 1.066 1.00 92.44 88 THR A C 1
ATOM 682 O O . THR A 1 88 ? -2.313 7.599 0.561 1.00 92.44 88 THR A O 1
ATOM 685 N N . SER A 1 89 ? -0.194 8.298 0.495 1.00 94.38 89 SER A N 1
ATOM 686 C CA . SER A 1 89 ? 0.099 7.603 -0.753 1.00 94.38 89 SER A CA 1
ATOM 687 C C . SER A 1 89 ? 1.561 7.212 -0.892 1.00 94.38 89 SER A C 1
ATOM 689 O O . SER A 1 89 ? 2.457 7.848 -0.330 1.00 94.38 89 SER A O 1
ATOM 691 N N . VAL A 1 90 ? 1.782 6.161 -1.676 1.00 95.56 90 VAL A N 1
ATOM 692 C CA . VAL A 1 90 ? 3.100 5.650 -2.048 1.00 95.56 90 VAL A CA 1
ATOM 693 C C . VAL A 1 90 ? 3.171 5.525 -3.562 1.00 95.56 90 VAL A C 1
ATOM 695 O O . VAL A 1 90 ? 2.252 5.005 -4.194 1.00 95.56 90 VAL A O 1
ATOM 698 N N . GLN A 1 91 ? 4.280 5.980 -4.135 1.00 95.56 91 GLN A N 1
ATOM 699 C CA . GLN A 1 91 ? 4.625 5.769 -5.532 1.00 95.56 91 GLN A CA 1
ATOM 700 C C . GLN A 1 91 ? 5.711 4.699 -5.629 1.00 95.56 91 GLN A C 1
ATOM 702 O O . GLN A 1 91 ? 6.763 4.786 -4.983 1.00 95.56 91 GLN A O 1
ATOM 707 N N . LEU A 1 92 ? 5.463 3.701 -6.470 1.00 94.88 92 LEU A N 1
ATOM 708 C CA . LEU A 1 92 ? 6.339 2.558 -6.673 1.00 94.88 92 LEU A CA 1
ATOM 709 C C . LEU A 1 92 ? 6.830 2.509 -8.116 1.00 94.88 92 LEU A C 1
ATOM 711 O O . LEU A 1 92 ? 6.096 2.817 -9.058 1.00 94.88 92 LEU A O 1
ATOM 715 N N . LYS A 1 93 ? 8.067 2.050 -8.278 1.00 92.81 93 LYS A N 1
ATOM 716 C CA . LYS A 1 93 ? 8.648 1.690 -9.564 1.00 92.81 93 LYS A CA 1
ATOM 717 C C . LYS A 1 93 ? 8.762 0.164 -9.657 1.00 92.81 93 LYS A C 1
ATOM 719 O O . LYS A 1 93 ? 9.514 -0.419 -8.867 1.00 92.81 93 LYS A O 1
ATOM 724 N N . PRO A 1 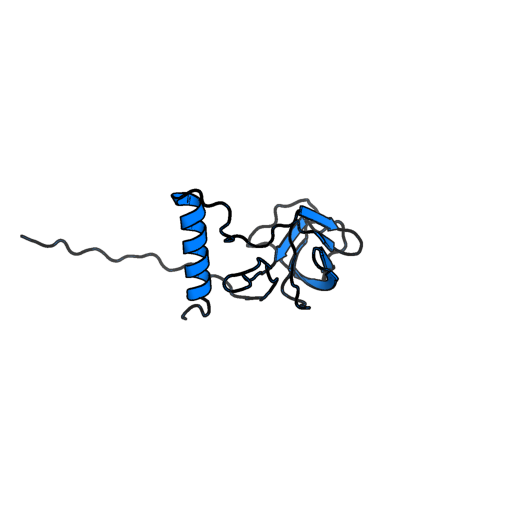94 ? 8.041 -0.487 -10.585 1.00 89.25 94 PRO A N 1
ATOM 725 C CA . PRO A 1 94 ? 8.168 -1.925 -10.794 1.00 89.25 94 PRO A CA 1
ATOM 726 C C . PRO A 1 94 ? 9.596 -2.276 -11.245 1.00 89.25 94 PRO A C 1
ATOM 728 O O . PRO A 1 94 ? 10.193 -1.563 -12.054 1.00 89.25 94 PRO A O 1
ATOM 731 N N . SER A 1 95 ? 10.182 -3.337 -10.678 1.00 86.31 95 SER A N 1
ATOM 732 C CA . SER A 1 95 ? 11.541 -3.792 -11.044 1.00 86.31 95 SER A CA 1
ATOM 733 C C . SER A 1 95 ? 11.587 -4.514 -12.391 1.00 86.31 95 SER A C 1
ATOM 735 O O . SER A 1 95 ? 12.582 -4.465 -13.108 1.00 86.31 95 SER A O 1
ATOM 737 N N . SER A 1 96 ? 10.491 -5.179 -12.718 1.00 79.81 96 SER A N 1
ATOM 738 C CA . SER A 1 96 ? 10.177 -5.829 -13.982 1.00 79.81 96 SER A CA 1
ATOM 739 C C . SER A 1 96 ? 8.679 -5.650 -14.190 1.00 79.81 96 SER A C 1
ATOM 741 O O . SER A 1 96 ? 7.999 -5.378 -13.197 1.00 79.81 96 SER A O 1
ATOM 743 N N . CYS A 1 97 ? 8.198 -5.812 -15.433 1.00 78.62 97 CYS A N 1
ATOM 744 C CA . CYS A 1 97 ? 6.815 -5.548 -15.869 1.00 78.62 97 CYS A CA 1
ATOM 745 C C . CYS A 1 97 ? 6.562 -4.082 -16.220 1.00 78.62 97 CYS A C 1
ATOM 747 O O . CYS A 1 97 ? 6.754 -3.188 -15.393 1.00 78.62 97 CYS A O 1
ATOM 749 N N . ALA A 1 98 ? 6.140 -3.848 -17.461 1.00 73.31 98 ALA A N 1
ATOM 750 C CA . ALA A 1 98 ? 5.642 -2.550 -17.873 1.00 73.31 98 ALA A CA 1
ATOM 751 C C . ALA A 1 98 ? 4.146 -2.498 -17.554 1.00 73.31 98 ALA A C 1
ATOM 753 O O . ALA A 1 98 ? 3.407 -3.430 -17.861 1.00 73.31 98 ALA A O 1
ATOM 754 N N . PRO A 1 99 ? 3.660 -1.427 -16.931 1.00 68.44 99 PRO A N 1
ATOM 755 C CA . PRO A 1 99 ? 2.228 -1.197 -16.868 1.00 68.44 99 PRO A CA 1
ATOM 756 C C . PRO A 1 99 ? 1.654 -1.105 -18.291 1.00 68.44 99 PRO A C 1
ATOM 758 O O . PRO A 1 99 ? 2.303 -0.527 -19.164 1.00 68.44 99 PRO A O 1
ATOM 761 N N . PRO A 1 100 ? 0.470 -1.683 -18.553 1.00 71.12 100 PRO A N 1
ATOM 762 C CA . PRO A 1 100 ? -0.588 -2.035 -17.602 1.00 71.12 100 PRO A CA 1
ATOM 763 C C . PRO A 1 100 ? -0.545 -3.468 -17.033 1.00 71.12 100 PRO A C 1
ATOM 765 O O . PRO A 1 100 ? -1.499 -3.865 -16.369 1.00 71.12 100 PRO A O 1
ATOM 768 N N . ASP A 1 101 ? 0.530 -4.232 -17.223 1.00 78.69 101 ASP A N 1
ATOM 769 C CA . ASP A 1 101 ? 0.552 -5.690 -16.985 1.00 78.69 101 ASP A CA 1
ATOM 770 C C . ASP A 1 101 ? 0.593 -6.110 -15.495 1.00 78.69 101 ASP A C 1
ATOM 772 O O . ASP A 1 101 ? 0.769 -7.284 -15.153 1.00 78.69 101 ASP A O 1
ATOM 776 N N . VAL A 1 102 ? 0.411 -5.153 -14.579 1.00 86.62 102 VAL A N 1
ATOM 777 C CA . VAL A 1 102 ? 0.367 -5.373 -13.129 1.00 86.62 102 VAL A CA 1
ATOM 778 C C . VAL A 1 102 ? -1.010 -5.910 -12.738 1.00 86.62 102 VAL A C 1
ATOM 780 O O . VAL A 1 102 ? -1.994 -5.174 -12.692 1.00 86.62 102 VAL A O 1
ATOM 783 N N . ALA A 1 103 ? -1.075 -7.197 -12.408 1.00 88.00 103 ALA A N 1
ATOM 784 C CA . ALA A 1 103 ? -2.321 -7.884 -12.077 1.00 88.00 103 ALA A CA 1
ATOM 785 C C . ALA A 1 103 ? -2.638 -7.886 -10.573 1.00 88.00 103 ALA A C 1
ATOM 787 O O . ALA A 1 103 ? -3.806 -7.942 -10.189 1.00 88.00 103 ALA A O 1
ATOM 788 N N . ALA A 1 104 ? -1.618 -7.818 -9.712 1.00 89.38 104 ALA A N 1
ATOM 789 C CA . ALA A 1 104 ? -1.804 -7.715 -8.268 1.00 89.38 104 ALA A CA 1
ATOM 790 C C . ALA A 1 104 ? -0.636 -7.014 -7.568 1.00 89.38 104 ALA A C 1
ATOM 792 O O . ALA A 1 104 ? 0.489 -6.988 -8.066 1.00 89.38 104 ALA A O 1
ATOM 793 N N . LEU A 1 105 ? -0.920 -6.501 -6.370 1.00 90.25 105 LEU A N 1
ATOM 794 C CA . LEU A 1 105 ? 0.021 -5.845 -5.469 1.00 90.25 105 LEU A CA 1
ATOM 795 C C . LEU A 1 105 ? -0.098 -6.475 -4.078 1.00 90.25 105 LEU A C 1
ATOM 797 O O . LEU A 1 105 ? -1.207 -6.685 -3.587 1.00 90.25 105 LEU A O 1
ATOM 801 N N . ARG A 1 106 ? 1.033 -6.721 -3.418 1.00 91.25 106 ARG A N 1
ATOM 802 C CA . ARG A 1 106 ? 1.089 -7.066 -1.994 1.00 91.25 106 ARG A CA 1
ATOM 803 C C . ARG A 1 106 ? 2.203 -6.298 -1.300 1.00 91.25 106 ARG A C 1
ATOM 805 O O . ARG A 1 106 ? 3.164 -5.874 -1.941 1.00 91.25 106 ARG A O 1
ATOM 812 N N . TYR A 1 107 ? 2.075 -6.121 0.009 1.00 90.94 107 TYR A N 1
ATOM 813 C CA . TYR A 1 107 ? 3.092 -5.445 0.801 1.00 90.94 107 TYR A CA 1
ATOM 814 C C . TYR A 1 107 ? 3.079 -5.857 2.267 1.00 90.94 107 TYR A C 1
ATOM 816 O O . TYR A 1 107 ? 2.052 -6.263 2.814 1.00 90.94 107 TYR A O 1
ATOM 824 N N . ALA A 1 108 ? 4.237 -5.714 2.905 1.00 85.12 108 ALA A N 1
ATOM 825 C CA . ALA A 1 108 ? 4.381 -5.888 4.342 1.00 85.12 108 ALA A CA 1
ATOM 826 C C . ALA A 1 108 ? 4.095 -4.588 5.111 1.00 85.12 108 ALA A C 1
ATOM 828 O O . ALA A 1 108 ? 4.377 -3.485 4.639 1.00 85.12 108 ALA A O 1
ATOM 829 N N . TRP A 1 109 ? 3.552 -4.722 6.318 1.00 83.44 109 TRP A N 1
ATOM 830 C CA . TRP A 1 109 ? 3.190 -3.605 7.189 1.00 83.44 109 TRP A CA 1
ATOM 831 C C . TRP A 1 109 ? 3.347 -3.986 8.667 1.00 83.44 109 TRP A C 1
ATOM 833 O O . TRP A 1 109 ? 3.368 -5.169 9.015 1.00 83.44 109 TRP A O 1
ATOM 843 N N . LYS A 1 110 ? 3.451 -2.969 9.529 1.00 72.75 110 LYS A N 1
ATOM 844 C CA . LYS A 1 110 ? 3.605 -3.086 10.979 1.00 72.75 110 LYS A CA 1
ATOM 845 C C . LYS A 1 110 ? 2.757 -2.040 11.718 1.00 72.75 110 LYS A C 1
ATOM 847 O O . LYS A 1 110 ? 2.649 -0.894 11.283 1.00 72.75 110 LYS A O 1
ATOM 852 N N . ASP A 1 111 ? 2.177 -2.444 12.846 1.00 61.06 111 ASP A N 1
ATOM 853 C CA . ASP A 1 111 ? 1.406 -1.569 13.737 1.00 61.06 111 ASP A CA 1
ATOM 854 C C . ASP A 1 111 ? 2.285 -0.489 14.396 1.00 61.06 111 ASP A C 1
ATOM 856 O O . ASP A 1 111 ? 3.392 -0.777 14.863 1.00 61.06 111 ASP A O 1
ATOM 860 N N . TRP A 1 112 ? 1.781 0.752 14.459 1.00 51.59 112 TRP A N 1
ATOM 861 C CA . TRP A 1 112 ? 2.374 1.868 15.209 1.00 51.59 112 TRP A CA 1
ATOM 862 C C . TRP A 1 112 ? 1.287 2.866 15.691 1.00 51.59 112 TRP A C 1
ATOM 864 O O . TRP A 1 112 ? 0.274 3.036 15.007 1.00 51.59 112 TRP A O 1
ATOM 874 N N . PRO A 1 113 ? 1.447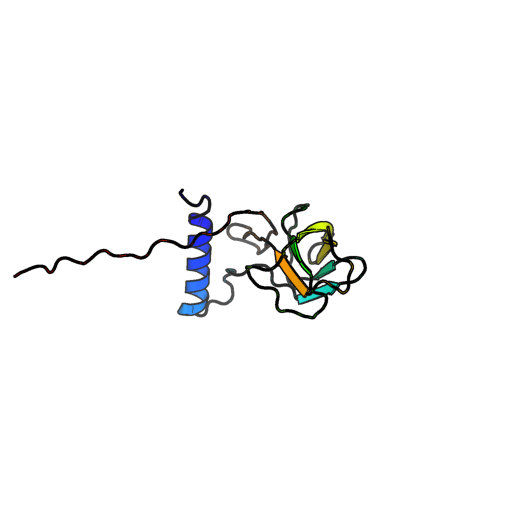 3.575 16.832 1.00 54.09 113 PRO A N 1
ATOM 875 C CA . PRO A 1 113 ? 2.319 3.348 17.988 1.00 54.09 113 PRO A CA 1
ATOM 876 C C . PRO A 1 113 ? 1.609 2.556 19.114 1.00 54.09 113 PRO A C 1
ATOM 878 O O . PRO A 1 113 ? 0.410 2.287 19.063 1.00 54.09 113 PRO A O 1
ATOM 881 N N . PHE A 1 114 ? 2.348 2.246 20.187 1.00 47.16 114 PHE A N 1
ATOM 882 C CA . PHE A 1 114 ? 1.794 2.057 21.543 1.00 47.16 114 PHE A CA 1
ATOM 883 C C . PHE A 1 114 ? 0.807 3.193 21.904 1.00 47.16 114 PHE A C 1
ATOM 885 O O . PHE A 1 114 ? 0.878 4.255 21.288 1.00 47.16 114 PHE A O 1
ATOM 892 N N . PRO A 1 115 ? -0.126 3.011 22.862 1.00 46.47 115 PRO A N 1
ATOM 893 C CA . PRO A 1 115 ? -1.394 3.741 22.880 1.00 46.47 115 PRO A CA 1
ATOM 894 C C . PRO A 1 115 ? -1.203 5.258 22.998 1.00 46.47 115 PRO A C 1
ATOM 896 O O . PRO A 1 115 ? -0.993 5.758 24.094 1.00 46.47 115 PRO A O 1
ATOM 899 N N . VAL A 1 116 ? -1.238 5.965 21.861 1.00 38.00 116 VAL A N 1
ATOM 900 C CA . VAL A 1 116 ? -2.217 6.991 21.448 1.00 38.00 116 VAL A CA 1
ATOM 901 C C . VAL A 1 116 ? -1.866 7.501 20.036 1.00 38.00 116 VAL A C 1
ATOM 903 O O . VAL A 1 116 ? -0.739 7.915 19.780 1.00 38.00 116 VAL A O 1
ATOM 906 N N . GLY A 1 117 ? -2.857 7.516 19.136 1.00 44.16 117 GLY A N 1
ATOM 907 C CA . GLY A 1 117 ? -2.776 8.123 17.797 1.00 44.16 117 GLY A CA 1
ATOM 908 C C . GLY A 1 117 ? -2.347 7.149 16.697 1.00 44.16 117 GLY A C 1
ATOM 909 O O . GLY A 1 117 ? -1.165 6.994 16.430 1.00 44.16 117 GLY A O 1
ATOM 910 N N . SER A 1 118 ? -3.320 6.504 16.059 1.00 43.50 118 SER A N 1
ATOM 911 C CA . SER A 1 118 ? -3.191 5.498 14.999 1.00 43.50 118 SER A CA 1
ATOM 912 C C . SER A 1 118 ? -2.381 5.987 13.787 1.00 43.50 118 SER A C 1
ATOM 914 O O . SER A 1 118 ? -2.833 6.850 13.038 1.00 43.50 118 SER A O 1
ATOM 916 N N . TYR A 1 119 ? -1.206 5.395 13.557 1.00 42.50 119 TYR A N 1
ATOM 917 C CA . TYR A 1 119 ? -0.425 5.570 12.329 1.00 42.50 119 TYR A CA 1
ATOM 918 C C . TYR A 1 119 ? 0.140 4.219 11.907 1.00 42.50 119 TYR A C 1
ATOM 920 O O . TYR A 1 119 ? 1.090 3.743 12.511 1.00 42.50 119 TYR A O 1
ATOM 928 N N . LEU A 1 120 ? -0.386 3.599 10.855 1.00 45.41 120 LEU A N 1
ATOM 929 C CA . LEU A 1 120 ? 0.161 2.330 10.378 1.00 45.41 120 LEU A CA 1
ATOM 930 C C . LEU A 1 120 ? 1.439 2.551 9.566 1.00 45.41 120 LEU A C 1
ATOM 932 O O . LEU A 1 120 ? 1.513 3.396 8.669 1.00 45.41 120 LEU A O 1
ATOM 936 N N . HIS A 1 121 ? 2.466 1.782 9.912 1.00 49.56 121 HIS A N 1
ATOM 937 C CA . HIS A 1 121 ? 3.791 1.904 9.340 1.00 49.56 121 HIS A CA 1
ATOM 938 C C . HIS A 1 121 ? 4.001 0.790 8.309 1.00 49.56 121 HIS A C 1
ATOM 940 O O . HIS A 1 121 ? 3.850 -0.393 8.603 1.00 49.56 121 HIS A O 1
ATOM 946 N N . LEU A 1 122 ? 4.391 1.123 7.083 1.00 48.31 122 LEU A N 1
ATOM 947 C CA . LEU A 1 122 ? 4.767 0.118 6.086 1.00 48.31 122 LEU A CA 1
ATOM 948 C C . LEU A 1 122 ? 6.197 -0.345 6.387 1.00 48.31 122 LEU A C 1
ATOM 950 O O . LEU A 1 122 ? 7.156 0.348 6.047 1.00 48.31 122 LEU A O 1
ATOM 954 N N . LEU A 1 123 ? 6.353 -1.467 7.103 1.00 48.16 123 LEU A N 1
ATOM 955 C CA . LEU A 1 123 ? 7.660 -2.064 7.382 1.00 48.16 123 LEU A CA 1
ATOM 956 C C . LEU A 1 123 ? 7.702 -3.598 7.389 1.00 48.16 123 LEU A C 1
ATOM 958 O O . LEU A 1 123 ? 6.960 -4.257 8.107 1.00 48.16 123 LEU A O 1
ATOM 962 N N . LEU A 1 124 ? 8.758 -4.049 6.700 1.00 38.03 124 LEU A N 1
ATOM 963 C CA . LEU A 1 124 ? 9.568 -5.271 6.776 1.00 38.03 124 LEU A CA 1
ATOM 964 C C . LEU A 1 124 ? 9.203 -6.499 5.932 1.00 38.03 124 LEU A C 1
ATOM 966 O O . LEU A 1 124 ? 8.234 -7.211 6.159 1.00 38.03 124 LEU A O 1
ATOM 970 N N . SER A 1 125 ? 10.134 -6.771 5.009 1.00 44.78 125 SER A N 1
ATOM 971 C CA . SER A 1 125 ? 10.302 -8.006 4.257 1.00 44.78 125 SER A CA 1
ATOM 972 C C . SER A 1 125 ? 10.635 -9.172 5.185 1.00 44.78 125 SER A C 1
ATOM 974 O O . SER A 1 125 ? 11.591 -9.093 5.960 1.00 44.78 125 SER A O 1
ATOM 976 N N . SER A 1 126 ? 9.955 -10.294 4.993 1.00 34.25 126 SER A N 1
ATOM 977 C CA . SER A 1 126 ? 10.521 -11.604 5.285 1.00 34.25 126 SER A CA 1
ATOM 978 C C . SER A 1 126 ? 10.318 -12.486 4.061 1.00 34.25 126 SER A C 1
ATOM 980 O O . SER A 1 126 ? 9.218 -12.972 3.802 1.00 34.25 126 SER A O 1
ATOM 982 N N . THR A 1 127 ? 11.384 -12.689 3.294 1.00 43.81 127 THR A N 1
ATOM 983 C CA . THR A 1 127 ? 11.507 -13.911 2.507 1.00 43.81 127 THR A CA 1
ATOM 984 C C . THR A 1 127 ? 11.549 -15.056 3.511 1.00 43.81 127 THR A C 1
ATOM 986 O O . THR A 1 127 ? 12.570 -15.242 4.171 1.00 43.81 127 THR A O 1
ATOM 989 N N . ASP A 1 128 ? 10.451 -15.787 3.671 1.00 32.06 128 ASP A N 1
ATOM 990 C CA . ASP A 1 128 ? 10.546 -17.128 4.228 1.00 32.06 128 ASP A CA 1
ATOM 991 C C . ASP A 1 128 ? 9.501 -18.047 3.600 1.00 32.06 128 ASP A C 1
ATOM 993 O O . ASP A 1 128 ? 8.290 -17.811 3.638 1.00 32.06 128 ASP A O 1
ATOM 997 N N . THR A 1 129 ? 10.026 -19.076 2.951 1.00 36.38 129 THR A N 1
ATOM 998 C CA . THR A 1 129 ? 9.301 -20.100 2.209 1.00 36.38 129 THR A CA 1
ATOM 999 C C . THR A 1 129 ? 8.595 -20.976 3.233 1.00 36.38 129 THR A C 1
ATOM 1001 O O . THR A 1 129 ? 9.216 -21.806 3.895 1.00 36.38 129 THR A O 1
ATOM 1004 N N . GLN A 1 130 ? 7.296 -20.765 3.418 1.00 37.91 130 GLN A N 1
ATOM 1005 C CA . GLN A 1 130 ? 6.515 -21.514 4.393 1.00 37.91 130 GLN A CA 1
ATOM 1006 C C . GLN A 1 130 ? 6.333 -22.957 3.896 1.00 37.91 130 GLN A C 1
ATOM 1008 O O . GLN A 1 130 ? 5.496 -23.241 3.043 1.00 37.91 130 GLN A O 1
ATOM 1013 N N . THR A 1 131 ? 7.143 -23.879 4.416 1.00 34.53 131 THR A N 1
ATOM 1014 C CA . THR A 1 131 ? 6.821 -25.310 4.398 1.00 34.53 131 THR A CA 1
ATOM 1015 C C . THR A 1 131 ? 5.742 -25.566 5.459 1.00 34.53 131 THR A C 1
ATOM 1017 O O . THR A 1 131 ? 5.852 -25.042 6.572 1.00 34.53 131 THR A O 1
ATOM 1020 N N . PRO A 1 132 ? 4.676 -26.322 5.145 1.00 37.34 132 PRO A N 1
ATOM 1021 C CA . PRO A 1 132 ? 3.602 -26.583 6.095 1.00 37.34 132 PRO A CA 1
ATOM 1022 C C . PRO A 1 132 ? 4.073 -27.516 7.228 1.00 37.34 132 PRO A C 1
ATOM 1024 O O . PRO A 1 132 ? 4.975 -28.332 7.023 1.00 37.34 132 PRO A O 1
ATOM 1027 N N . PRO A 1 133 ? 3.476 -27.418 8.431 1.00 33.84 133 PRO A N 1
ATOM 1028 C CA . PRO A 1 133 ? 3.834 -28.274 9.556 1.00 33.84 133 PRO A CA 1
ATOM 1029 C C . PRO A 1 133 ? 3.421 -29.737 9.303 1.00 33.84 133 PRO A C 1
ATOM 1031 O O . PRO A 1 133 ? 2.355 -29.974 8.727 1.00 33.84 133 PRO A O 1
ATOM 1034 N N . PRO A 1 134 ? 4.213 -30.728 9.758 1.00 35.75 134 PRO A N 1
ATOM 1035 C CA . PRO A 1 134 ? 3.809 -32.126 9.713 1.00 35.75 134 PRO A CA 1
ATOM 1036 C C . PRO A 1 134 ? 2.616 -32.370 10.645 1.00 35.75 134 PRO A C 1
ATOM 1038 O O . PRO A 1 134 ? 2.520 -31.793 11.734 1.00 35.75 134 PRO A O 1
ATOM 1041 N N . GLY A 1 135 ? 1.697 -33.217 10.176 1.00 34.22 135 GLY A N 1
ATOM 1042 C CA . GLY A 1 135 ? 0.476 -33.604 10.869 1.00 34.22 135 GLY A CA 1
ATOM 1043 C C . GLY A 1 135 ? 0.740 -34.165 12.265 1.00 34.22 135 GLY A C 1
ATOM 1044 O O . GLY A 1 135 ? 1.727 -34.856 12.514 1.00 34.22 135 GLY A O 1
ATOM 1045 N N . LYS A 1 136 ? -0.167 -33.838 13.186 1.00 34.72 136 LYS A N 1
ATOM 1046 C CA . LYS A 1 136 ? -0.204 -34.405 14.529 1.00 34.72 136 LYS A CA 1
ATOM 1047 C C . LYS A 1 136 ? -0.745 -35.834 14.455 1.00 34.72 136 LYS A C 1
ATOM 1049 O O . LYS A 1 136 ? -1.956 -36.005 14.442 1.00 34.72 136 LYS A O 1
ATOM 1054 N N . ASP A 1 137 ? 0.131 -36.828 14.490 1.00 42.66 137 ASP A N 1
ATOM 1055 C CA . ASP A 1 137 ? -0.212 -38.142 15.037 1.00 42.66 137 ASP A CA 1
ATOM 1056 C C . ASP A 1 137 ? 0.312 -38.194 16.467 1.00 42.66 137 ASP A C 1
ATOM 1058 O O . ASP A 1 137 ? 1.474 -38.518 16.692 1.00 42.66 137 ASP A O 1
ATOM 1062 N N . HIS A 1 138 ? -0.525 -37.848 17.444 1.00 39.44 138 HIS A N 1
ATOM 1063 C CA . HIS A 1 138 ? -0.319 -38.265 18.830 1.00 39.44 138 HIS A CA 1
ATOM 1064 C C . HIS A 1 138 ? -1.665 -38.643 19.445 1.00 39.44 138 HIS A C 1
ATOM 1066 O O . HIS A 1 138 ? -2.499 -37.800 19.767 1.00 39.44 138 HIS A O 1
ATOM 1072 N N . GLN A 1 139 ? -1.840 -39.959 19.545 1.00 37.47 139 GLN A N 1
ATOM 1073 C CA . GLN A 1 139 ? -2.913 -40.676 20.212 1.00 37.47 139 GLN A CA 1
ATOM 1074 C C . GLN A 1 139 ? -2.937 -40.320 21.708 1.00 37.47 139 GLN A C 1
ATOM 1076 O O . GLN A 1 139 ? -1.928 -40.439 22.404 1.00 37.47 139 GLN A O 1
ATOM 1081 N N . GLU A 1 140 ? -4.097 -39.913 22.209 1.00 34.88 140 GLU A N 1
ATOM 1082 C CA . GLU A 1 140 ? -4.360 -39.675 23.630 1.00 34.88 140 GLU A CA 1
ATOM 1083 C C . GLU A 1 140 ? -4.520 -41.019 24.377 1.00 34.88 140 GLU A C 1
ATOM 1085 O O . GLU A 1 140 ? -5.308 -41.864 23.934 1.00 34.88 140 GLU A O 1
ATOM 1090 N N . PRO A 1 141 ? -3.805 -41.281 25.491 1.00 41.69 141 PRO A N 1
ATOM 1091 C CA . PRO A 1 141 ? -4.021 -42.498 26.260 1.00 41.69 141 PRO A CA 1
ATOM 1092 C C . PRO A 1 141 ? -5.274 -42.353 27.132 1.00 41.69 141 PRO A C 1
ATOM 1094 O O . PRO A 1 141 ? -5.373 -41.471 27.986 1.00 41.69 141 PRO A O 1
ATOM 1097 N N . LYS A 1 142 ? -6.234 -43.263 26.929 1.00 41.91 142 LYS A N 1
ATOM 1098 C CA . LYS A 1 142 ? -7.426 -43.403 27.771 1.00 41.91 142 LYS A CA 1
ATOM 1099 C C . LYS A 1 142 ? -7.017 -43.690 29.218 1.00 41.91 142 LYS A C 1
ATOM 1101 O O . LYS A 1 142 ? -6.351 -44.683 29.499 1.00 41.91 142 LYS A O 1
ATOM 1106 N N . LYS A 1 143 ? -7.472 -42.840 30.136 1.00 46.50 143 LYS A N 1
ATOM 1107 C CA . LYS A 1 143 ? -7.383 -43.045 31.584 1.00 46.50 143 LYS A CA 1
ATOM 1108 C C . LYS A 1 143 ? -8.379 -44.147 31.979 1.00 46.50 143 LYS A C 1
ATOM 1110 O O . LYS A 1 143 ? -9.583 -43.952 31.827 1.00 46.50 143 LYS A O 1
ATOM 1115 N N . GLN A 1 144 ? -7.888 -45.306 32.415 1.00 43.72 144 GLN A N 1
ATOM 1116 C CA . GLN A 1 144 ? -8.718 -46.340 33.046 1.00 43.72 144 GLN A CA 1
ATOM 1117 C C . GLN A 1 144 ? -9.088 -45.902 34.471 1.00 43.72 144 GLN A C 1
ATOM 1119 O O . GLN A 1 144 ? -8.240 -45.378 35.196 1.00 43.72 144 GLN A O 1
ATOM 1124 N N . ILE A 1 145 ? -10.364 -46.091 34.816 1.00 49.31 145 ILE A N 1
ATOM 1125 C CA . ILE A 1 145 ? -10.910 -46.113 36.180 1.00 49.31 145 ILE A CA 1
ATOM 1126 C C . ILE A 1 145 ? -10.950 -47.576 36.609 1.00 49.31 145 ILE A C 1
ATOM 1128 O O . ILE A 1 145 ? -11.337 -48.399 35.746 1.00 49.31 145 ILE A O 1
#

Sequence (145 aa):
IHPRDKQDVAHRLMLGARAVAYGEKDVPFLGPFPTQILSSDFIFVSYDQPIIVLPSKNIFEICCSDTKATCGPSSSWVPAAIVSWNRTSVQLKPSSCAPPDVAALRYAWKDWPFPVGSYLHLLLSSTDTQTPPPGKDHQEPKKQI

Organism: Nothobranchius kuhntae (NCBI:txid321403)

pLDDT: mean 74.28, std 20.22, range [32.06, 95.56]

Foldseek 3Di:
DDPPCPVQVVQLVVLVCCCVPVVDDPRDSDFFDFPDWDAAQKIKTFGPFFEAEDWDFAFKWFFFDPPLDDDDPPGDTFTWGFDDADRTMTITHTPDDHPPRTNDMDGAWGWDDPDDDGYTYGDDDDPDDDDDDDDDDDDDDDDDD

InterPro domains:
  IPR039329 Sialate O-acetylesterase [PTHR22901] (1-116)
  IPR060589 Sialate O-acetylesterase, C-terminal domain [PF28112] (40-115)